Protein AF-A0A529MFX3-F1 (afdb_monomer_lite)

pLDDT: mean 96.88, std 1.94, range [87.88, 98.56]

Structure (mmCIF, N/CA/C/O backbone):
data_AF-A0A529MFX3-F1
#
_entry.id   AF-A0A529MFX3-F1
#
loop_
_atom_site.group_PDB
_atom_site.id
_atom_site.type_symbol
_atom_site.label_atom_id
_atom_site.label_alt_id
_atom_site.label_comp_id
_atom_site.label_asym_id
_atom_site.label_entity_id
_atom_site.label_seq_id
_atom_site.pdbx_PDB_ins_code
_atom_site.Cartn_x
_atom_site.Cartn_y
_atom_site.Cartn_z
_atom_site.occupancy
_atom_site.B_iso_or_equiv
_atom_site.auth_seq_id
_atom_site.auth_comp_id
_atom_site.auth_asym_id
_atom_site.auth_atom_id
_atom_site.pdbx_PDB_model_num
ATOM 1 N N . LEU A 1 1 ? 5.383 -3.576 16.391 1.00 92.94 1 LEU A N 1
ATOM 2 C CA . LEU A 1 1 ? 5.724 -2.163 16.703 1.00 92.94 1 LEU A CA 1
ATOM 3 C C . LEU A 1 1 ? 4.586 -1.406 17.387 1.00 92.94 1 LEU A C 1
ATOM 5 O O . LEU A 1 1 ? 4.846 -0.786 18.408 1.00 92.94 1 LEU A O 1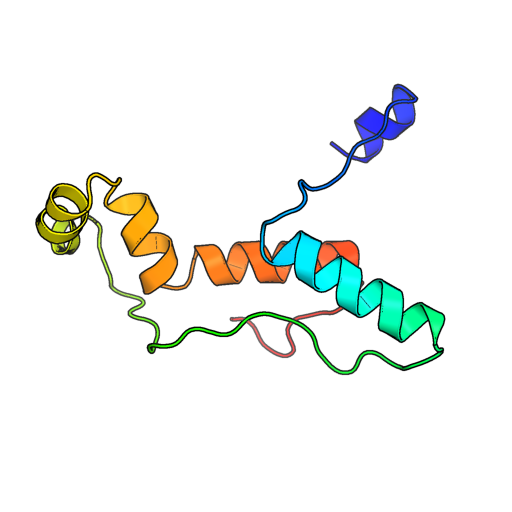
ATOM 9 N N . LYS A 1 2 ? 3.337 -1.465 16.891 1.00 94.94 2 LYS A N 1
ATOM 10 C CA . LYS A 1 2 ? 2.213 -0.732 17.506 1.00 94.94 2 LYS A CA 1
ATOM 11 C C . LYS A 1 2 ? 1.993 -1.046 18.995 1.00 94.94 2 LYS A C 1
ATOM 13 O O . LYS A 1 2 ? 1.787 -0.117 19.773 1.00 94.94 2 LYS A O 1
ATOM 18 N N . ASP A 1 3 ? 2.059 -2.315 19.393 1.00 97.31 3 ASP A N 1
ATOM 19 C CA . ASP A 1 3 ? 1.867 -2.695 20.800 1.00 97.31 3 ASP A CA 1
ATOM 20 C C . ASP A 1 3 ? 3.013 -2.226 21.701 1.00 97.31 3 ASP A C 1
ATOM 22 O O . ASP A 1 3 ? 2.762 -1.737 22.798 1.00 97.31 3 ASP A O 1
ATOM 26 N N . GLU A 1 4 ? 4.254 -2.279 21.216 1.00 98.25 4 GLU A N 1
ATOM 27 C CA . GLU A 1 4 ? 5.416 -1.751 21.943 1.00 98.25 4 GLU A CA 1
ATOM 28 C C . GLU A 1 4 ? 5.333 -0.230 22.114 1.00 98.25 4 GLU A C 1
ATOM 30 O O . GLU A 1 4 ? 5.543 0.281 23.211 1.00 98.25 4 GLU A O 1
ATOM 35 N N . ALA A 1 5 ? 4.916 0.498 21.073 1.00 98.12 5 ALA A N 1
ATOM 36 C CA . ALA A 1 5 ? 4.667 1.935 21.169 1.00 98.12 5 ALA A CA 1
ATOM 37 C C . ALA A 1 5 ? 3.587 2.260 22.218 1.00 98.12 5 ALA A C 1
ATOM 39 O O . ALA A 1 5 ? 3.750 3.185 23.011 1.00 98.12 5 ALA A O 1
ATOM 40 N N . ARG A 1 6 ? 2.516 1.451 22.285 1.00 97.56 6 ARG A N 1
ATOM 41 C CA . ARG A 1 6 ? 1.468 1.587 23.309 1.00 97.56 6 ARG A CA 1
ATOM 42 C C . ARG A 1 6 ? 2.024 1.363 24.720 1.00 97.56 6 ARG A C 1
ATOM 44 O O . ARG A 1 6 ? 1.727 2.165 25.598 1.00 97.56 6 ARG A O 1
ATOM 51 N N . LYS A 1 7 ? 2.834 0.318 24.935 1.00 98.44 7 LYS A N 1
ATOM 52 C CA . LYS A 1 7 ? 3.481 0.039 26.235 1.00 98.44 7 LYS A CA 1
ATOM 53 C C . LYS A 1 7 ? 4.398 1.180 26.679 1.00 98.44 7 LYS A C 1
ATOM 55 O O . LYS A 1 7 ? 4.448 1.492 27.862 1.00 98.44 7 LYS A O 1
ATOM 60 N N . ALA A 1 8 ? 5.092 1.807 25.733 1.00 98.31 8 ALA A N 1
ATOM 61 C CA . ALA A 1 8 ? 6.002 2.918 25.989 1.00 98.31 8 ALA A CA 1
ATOM 62 C C . ALA A 1 8 ? 5.311 4.297 26.074 1.00 98.31 8 ALA A C 1
ATOM 64 O O . ALA A 1 8 ? 5.988 5.291 26.315 1.00 98.31 8 ALA A O 1
ATOM 65 N N . GLY A 1 9 ? 3.990 4.388 25.866 1.00 98.25 9 GLY A N 1
ATOM 66 C CA . GLY A 1 9 ? 3.259 5.661 25.896 1.00 98.25 9 GLY A CA 1
ATOM 67 C C . GLY A 1 9 ? 3.581 6.603 24.728 1.00 98.25 9 GLY A C 1
ATOM 68 O O . GLY A 1 9 ? 3.367 7.808 24.840 1.00 98.25 9 GLY A O 1
ATOM 69 N N . VAL A 1 10 ? 4.090 6.073 23.610 1.00 98.38 10 VAL A N 1
ATOM 70 C CA . VAL A 1 10 ? 4.463 6.848 22.415 1.00 98.38 10 VAL A CA 1
ATOM 71 C C . VAL A 1 10 ? 3.541 6.553 21.230 1.00 98.38 10 VAL A C 1
ATOM 73 O O . VAL A 1 10 ? 2.871 5.518 21.153 1.00 98.38 10 VAL A O 1
ATOM 76 N N . VAL A 1 11 ? 3.503 7.476 20.269 1.00 96.81 11 VAL A N 1
ATOM 77 C CA . VAL A 1 11 ? 2.691 7.338 19.054 1.00 96.81 11 VAL A CA 1
ATOM 78 C C . VAL A 1 11 ? 3.470 6.580 17.979 1.00 96.81 11 VAL A C 1
ATOM 80 O O . VAL A 1 11 ? 4.614 6.900 17.678 1.00 96.81 11 VAL A O 1
ATOM 83 N N . TYR A 1 12 ? 2.813 5.594 17.369 1.00 96.31 12 TYR A N 1
ATOM 84 C CA . TYR A 1 12 ? 3.255 4.938 16.139 1.00 96.31 12 TYR A CA 1
ATOM 85 C C . TYR A 1 12 ? 2.198 5.167 15.065 1.00 96.31 12 TYR A C 1
ATOM 87 O O . TYR A 1 12 ? 1.016 4.903 15.308 1.00 96.31 12 TYR A O 1
ATOM 95 N N . THR A 1 13 ? 2.634 5.647 13.906 1.00 93.56 13 THR A N 1
ATOM 96 C CA . THR A 1 13 ? 1.787 5.977 12.759 1.00 93.56 13 THR A CA 1
ATOM 97 C C . THR A 1 13 ? 2.515 5.647 11.459 1.00 93.56 13 THR A C 1
ATOM 99 O O . THR A 1 13 ? 3.746 5.645 11.424 1.00 93.56 13 THR A O 1
ATOM 102 N N . GLY A 1 14 ? 1.753 5.384 10.395 1.00 87.88 14 GLY A N 1
ATOM 103 C CA . GLY A 1 14 ? 2.284 5.434 9.034 1.00 87.88 14 GLY A CA 1
ATOM 104 C C . GLY A 1 14 ? 2.697 6.862 8.662 1.00 87.88 14 GLY A C 1
ATOM 105 O O . GLY A 1 14 ? 2.243 7.825 9.288 1.00 87.88 14 GLY A O 1
ATOM 106 N N . ALA A 1 15 ? 3.568 6.989 7.663 1.00 90.25 15 ALA A N 1
ATOM 107 C CA . ALA A 1 15 ? 3.996 8.280 7.136 1.00 90.25 15 ALA A CA 1
ATOM 108 C C . ALA A 1 15 ? 3.001 8.785 6.082 1.00 90.25 15 ALA A C 1
ATOM 110 O O . ALA A 1 15 ? 2.591 8.025 5.206 1.00 90.25 15 ALA A O 1
ATOM 111 N N . ALA A 1 16 ? 2.627 10.062 6.165 1.00 92.50 16 ALA A N 1
ATOM 112 C CA . ALA A 1 16 ? 1.819 10.711 5.138 1.00 92.50 16 ALA A CA 1
ATOM 113 C C . ALA A 1 16 ? 2.584 10.803 3.805 1.00 92.50 16 ALA A C 1
ATOM 115 O O . ALA A 1 16 ? 3.810 10.925 3.801 1.00 92.50 16 ALA A O 1
ATOM 116 N N . GLY A 1 17 ? 1.850 10.780 2.690 1.00 90.50 17 GLY A N 1
ATOM 117 C CA . GLY A 1 17 ? 2.386 10.958 1.336 1.00 90.50 17 GLY A CA 1
ATOM 118 C C . GLY A 1 17 ? 2.491 9.682 0.493 1.00 90.50 17 GLY A C 1
ATOM 119 O O . GLY A 1 17 ? 2.491 9.791 -0.729 1.00 90.50 17 GLY A O 1
ATOM 120 N N . ASP A 1 18 ? 2.521 8.498 1.111 1.00 95.00 18 ASP A N 1
ATOM 121 C CA . ASP A 1 18 ? 2.450 7.203 0.407 1.00 95.00 18 ASP A CA 1
ATOM 122 C C . ASP A 1 18 ? 0.983 6.767 0.236 1.00 95.00 18 ASP A C 1
ATOM 124 O O . ASP A 1 18 ? 0.105 7.159 1.018 1.00 95.00 18 ASP A O 1
ATOM 128 N N . GLU A 1 19 ? 0.704 5.925 -0.758 1.00 96.56 19 GLU A N 1
ATOM 129 C CA . GLU A 1 19 ? -0.654 5.510 -1.124 1.00 96.56 19 GLU A CA 1
ATOM 130 C C . GLU A 1 19 ? -1.492 4.979 0.053 1.00 96.56 19 GLU A C 1
ATOM 132 O O . GLU A 1 19 ? -2.669 5.352 0.136 1.00 96.56 19 GLU A O 1
ATOM 137 N N . PRO A 1 20 ? -0.958 4.179 1.002 1.00 97.12 20 PRO A N 1
ATOM 138 C CA . PRO A 1 20 ? -1.739 3.718 2.144 1.00 97.12 20 PRO A CA 1
ATOM 139 C C . PRO A 1 20 ? -2.241 4.860 3.029 1.00 97.12 20 PRO A C 1
ATOM 141 O O . PRO A 1 20 ? -3.413 4.874 3.400 1.00 97.12 20 PRO A O 1
ATOM 144 N N . ALA A 1 21 ? -1.387 5.836 3.349 1.00 96.56 21 ALA A N 1
ATOM 145 C CA . ALA A 1 21 ? -1.761 6.950 4.216 1.00 96.56 21 ALA A CA 1
ATOM 146 C C . ALA A 1 21 ? -2.766 7.882 3.526 1.00 96.56 21 ALA A C 1
ATOM 148 O O . ALA A 1 21 ? -3.794 8.208 4.116 1.00 96.56 21 ALA A O 1
ATOM 149 N N . CYS A 1 22 ? -2.534 8.213 2.253 1.00 97.25 22 CYS A N 1
ATOM 150 C CA . CYS A 1 22 ? -3.467 9.013 1.455 1.00 97.25 22 CYS A CA 1
ATOM 151 C C . CYS A 1 22 ? -4.834 8.319 1.315 1.00 97.25 22 CYS A C 1
ATOM 153 O O . CYS A 1 22 ? -5.883 8.954 1.416 1.00 97.25 22 CYS A O 1
ATOM 155 N N . THR A 1 23 ? -4.850 6.993 1.146 1.00 97.75 23 THR A N 1
ATOM 156 C CA . THR A 1 23 ? -6.106 6.229 1.086 1.00 97.75 23 THR A CA 1
ATOM 157 C C . THR A 1 23 ? -6.843 6.251 2.429 1.00 97.75 23 THR A C 1
ATOM 159 O O . THR A 1 23 ? -8.071 6.361 2.455 1.00 97.75 23 THR A O 1
ATOM 162 N N . LEU A 1 24 ? -6.122 6.195 3.555 1.00 97.50 24 LEU A N 1
ATOM 163 C CA . LEU A 1 24 ? -6.717 6.294 4.892 1.00 97.50 24 LEU A CA 1
ATOM 164 C C . LEU A 1 24 ? -7.379 7.650 5.153 1.00 97.50 24 LEU A C 1
ATOM 166 O O . LEU A 1 24 ? -8.406 7.684 5.829 1.00 97.50 24 LEU A O 1
ATOM 170 N N . GLU A 1 25 ? -6.852 8.743 4.600 1.00 97.31 25 GLU A N 1
ATOM 171 C CA . GLU A 1 25 ? -7.495 10.061 4.681 1.00 97.31 25 GLU A CA 1
ATOM 172 C C . GLU A 1 25 ? -8.868 10.053 3.992 1.00 97.31 25 GLU A C 1
ATOM 174 O O . GLU A 1 25 ? -9.868 10.469 4.584 1.00 97.31 25 GLU A O 1
ATOM 179 N N . ILE A 1 26 ? -8.947 9.489 2.781 1.00 97.94 26 ILE A N 1
ATOM 180 C CA . ILE A 1 26 ? -10.201 9.371 2.018 1.00 97.94 26 ILE A CA 1
ATOM 181 C C . ILE A 1 26 ? -11.199 8.460 2.747 1.00 97.94 26 ILE A C 1
ATOM 183 O O . ILE A 1 26 ? -12.375 8.805 2.889 1.00 97.94 26 ILE A O 1
ATOM 187 N N . ILE A 1 27 ? -10.738 7.314 3.260 1.00 98.12 27 ILE A N 1
ATOM 188 C CA . ILE A 1 27 ? -11.564 6.401 4.063 1.00 98.12 27 ILE A CA 1
ATOM 189 C C . ILE A 1 27 ? -12.082 7.101 5.323 1.00 98.12 27 ILE A C 1
ATOM 191 O O . ILE A 1 27 ? -13.256 6.954 5.667 1.00 98.12 27 ILE A O 1
ATOM 195 N N . GLY A 1 28 ? -11.225 7.856 6.014 1.00 97.81 28 GLY A N 1
ATOM 196 C CA . GLY A 1 28 ? -11.588 8.613 7.208 1.00 97.81 28 GLY A CA 1
ATOM 197 C C . GLY A 1 28 ? -12.671 9.650 6.918 1.00 97.81 28 GLY A C 1
ATOM 198 O O . GLY A 1 28 ? -13.648 9.743 7.664 1.00 97.81 28 GLY A O 1
ATOM 199 N N . PHE A 1 29 ? -12.550 10.367 5.799 1.00 98.50 29 PHE A N 1
ATOM 200 C CA . PHE A 1 29 ? -13.556 11.325 5.345 1.00 98.50 29 PHE A CA 1
ATOM 201 C C . PHE A 1 29 ? -14.903 10.649 5.062 1.00 98.50 29 PHE A C 1
ATOM 203 O O . PHE A 1 29 ? -15.920 11.033 5.638 1.00 98.50 29 PHE A O 1
ATOM 210 N N . ALA A 1 30 ? -14.914 9.588 4.251 1.00 98.44 30 ALA A N 1
ATOM 211 C CA . ALA A 1 30 ? -16.139 8.868 3.909 1.00 98.44 30 ALA A CA 1
ATOM 212 C C . ALA A 1 30 ? -16.829 8.253 5.144 1.00 98.44 30 ALA A C 1
ATOM 214 O O . ALA A 1 30 ? -18.047 8.371 5.292 1.00 98.44 30 ALA A O 1
ATOM 215 N N . LYS A 1 31 ? -16.061 7.671 6.078 1.00 97.94 31 LYS A N 1
ATOM 216 C CA . LYS A 1 31 ? -16.596 7.164 7.354 1.00 97.94 31 LYS A CA 1
ATOM 217 C C . LYS A 1 31 ? -17.194 8.278 8.215 1.00 97.94 31 LYS A C 1
ATOM 219 O O . LYS A 1 31 ? -18.233 8.066 8.832 1.00 97.94 31 LYS A O 1
ATOM 224 N N . SER A 1 32 ? -16.578 9.460 8.230 1.00 98.44 32 SER A N 1
ATOM 225 C CA . SER A 1 32 ? -17.084 10.620 8.982 1.00 98.44 32 SER A CA 1
ATOM 226 C C . SER A 1 32 ? -18.418 11.143 8.437 1.00 98.44 32 SER A C 1
ATOM 228 O O . SER A 1 32 ? -19.202 11.711 9.190 1.00 98.44 32 SER A O 1
ATOM 230 N N . LEU A 1 33 ? -18.705 10.909 7.152 1.00 98.56 33 LEU A N 1
ATOM 231 C CA . LEU A 1 33 ? -20.001 11.192 6.522 1.00 98.56 33 LEU A CA 1
ATOM 232 C C . LEU A 1 33 ? -21.041 10.072 6.713 1.00 98.56 33 LEU A C 1
ATOM 234 O O . LEU A 1 33 ? -22.174 10.207 6.257 1.00 98.56 33 LEU A O 1
ATOM 238 N N . GLY A 1 34 ? -20.677 8.966 7.369 1.00 98.31 34 GLY A N 1
ATOM 239 C CA . GLY A 1 34 ? -21.559 7.815 7.576 1.00 98.31 34 GLY A CA 1
ATOM 240 C C . GLY A 1 34 ? -21.667 6.873 6.374 1.00 98.31 34 GLY A C 1
ATOM 241 O O . GLY A 1 34 ? -22.565 6.033 6.344 1.00 98.31 34 GLY A O 1
ATOM 242 N N . PHE A 1 35 ? -20.777 6.981 5.382 1.00 98.50 35 PHE A N 1
ATOM 243 C CA . PHE A 1 35 ? -20.782 6.077 4.234 1.00 98.50 35 PHE A CA 1
ATOM 244 C C . PHE A 1 35 ? -20.158 4.718 4.554 1.00 98.50 35 PHE A C 1
ATOM 246 O O . PHE A 1 35 ? -19.190 4.597 5.309 1.00 98.50 35 PHE A O 1
ATOM 253 N N . THR A 1 36 ? -20.689 3.681 3.907 1.00 97.94 36 THR A N 1
ATOM 254 C CA . THR A 1 36 ? -20.085 2.348 3.884 1.00 97.94 36 THR A CA 1
ATOM 255 C C . THR A 1 36 ? -18.965 2.304 2.849 1.00 97.94 36 THR A C 1
ATOM 257 O O . THR A 1 36 ? -19.168 2.654 1.687 1.00 97.94 36 THR A O 1
ATOM 260 N N . ILE A 1 37 ? -17.783 1.844 3.258 1.00 98.38 37 ILE A N 1
ATOM 261 C CA . ILE A 1 37 ? -16.647 1.659 2.350 1.00 98.38 37 ILE A CA 1
ATOM 262 C C . ILE A 1 37 ? -16.795 0.307 1.654 1.00 98.38 37 ILE A C 1
ATOM 264 O O . ILE A 1 37 ? -16.671 -0.726 2.305 1.00 98.38 37 ILE A O 1
ATOM 268 N N . VAL A 1 38 ? -17.070 0.323 0.349 1.00 98.25 38 VAL A N 1
ATOM 269 C CA . VAL A 1 38 ? -17.222 -0.903 -0.458 1.00 98.25 38 VAL A CA 1
ATOM 270 C C . VAL A 1 38 ? -15.860 -1.464 -0.878 1.00 98.25 38 VAL A C 1
ATOM 272 O O . VAL A 1 38 ? -15.636 -2.664 -0.783 1.00 98.25 38 VAL A O 1
ATOM 275 N N . ALA A 1 39 ? -14.943 -0.598 -1.314 1.00 98.12 39 ALA A N 1
ATOM 276 C CA . ALA A 1 39 ? -13.574 -0.947 -1.691 1.00 98.12 39 ALA A CA 1
ATOM 277 C C . ALA A 1 39 ? -12.660 0.284 -1.582 1.00 98.12 39 ALA A C 1
ATOM 279 O O . ALA A 1 39 ? -13.137 1.421 -1.618 1.00 98.12 39 ALA A O 1
ATOM 280 N N . ALA A 1 40 ? -11.350 0.061 -1.461 1.00 98.25 40 ALA A N 1
ATOM 281 C CA . ALA A 1 40 ? -10.331 1.109 -1.462 1.00 98.25 40 ALA A CA 1
ATOM 282 C C . ALA A 1 40 ? -8.986 0.552 -1.952 1.00 98.25 40 ALA A C 1
ATOM 284 O O . ALA A 1 40 ? -8.693 -0.622 -1.735 1.00 98.25 40 ALA A O 1
ATOM 285 N N . GLY A 1 41 ? -8.165 1.388 -2.592 1.00 97.25 41 GLY A N 1
ATOM 286 C CA . GLY A 1 41 ? -6.856 0.982 -3.099 1.00 97.25 41 GLY A CA 1
ATOM 287 C C . GLY A 1 41 ? -6.238 2.014 -4.038 1.00 97.25 41 GLY A C 1
ATOM 288 O O . GLY A 1 41 ? -6.612 3.185 -4.014 1.00 97.25 41 GLY A O 1
ATOM 289 N N . LYS A 1 42 ? -5.310 1.562 -4.886 1.00 96.81 42 LYS A N 1
ATOM 290 C CA . LYS A 1 42 ? -4.633 2.379 -5.905 1.00 96.81 42 LYS A CA 1
ATOM 291 C C . LYS A 1 42 ? -4.779 1.782 -7.303 1.00 96.81 42 LYS A C 1
ATOM 293 O O . LYS A 1 42 ? -5.082 0.602 -7.457 1.00 96.81 42 LYS A O 1
ATOM 298 N N . GLY A 1 43 ? -4.497 2.597 -8.315 1.00 95.81 43 GLY A N 1
ATOM 299 C CA . GLY A 1 43 ? -4.382 2.157 -9.703 1.00 95.81 43 GLY A CA 1
ATOM 300 C C . GLY A 1 43 ? -2.932 2.103 -10.185 1.00 95.81 43 GLY A C 1
ATOM 301 O O . GLY A 1 43 ? -2.040 2.735 -9.617 1.00 95.81 43 GLY A O 1
ATOM 302 N N . LYS A 1 44 ? -2.717 1.383 -11.286 1.00 94.56 44 LYS A N 1
ATOM 303 C CA . LYS A 1 44 ? -1.512 1.471 -12.116 1.00 94.56 44 LYS A CA 1
ATOM 304 C C . LYS A 1 44 ? -1.911 1.764 -13.556 1.00 94.56 44 LYS A C 1
ATOM 306 O O . LYS A 1 44 ? -2.909 1.246 -14.042 1.00 94.56 44 LYS A O 1
ATOM 311 N N . ASN A 1 45 ? -1.087 2.550 -14.245 1.00 95.75 45 ASN A N 1
ATOM 312 C CA . ASN A 1 45 ? -1.323 2.922 -15.644 1.00 95.75 45 ASN A CA 1
ATOM 313 C C . ASN A 1 45 ? -1.046 1.779 -16.631 1.00 95.75 45 ASN A C 1
ATOM 315 O O . ASN A 1 45 ? -1.547 1.794 -17.751 1.00 95.75 45 ASN A O 1
ATOM 319 N N . ASN A 1 46 ? -0.227 0.803 -16.234 1.00 94.81 46 ASN A N 1
ATOM 320 C CA . ASN A 1 46 ? 0.222 -0.292 -17.086 1.00 94.81 46 ASN A CA 1
ATOM 321 C C . ASN A 1 46 ? -0.014 -1.637 -16.385 1.00 94.81 46 ASN A C 1
ATOM 323 O O . ASN A 1 46 ? 0.066 -1.681 -15.149 1.00 94.81 46 ASN A O 1
ATOM 327 N N . PRO A 1 47 ? -0.257 -2.721 -17.148 1.00 96.81 47 PRO A N 1
ATOM 328 C CA . PRO A 1 47 ? -0.343 -4.072 -16.603 1.00 96.81 47 PRO A CA 1
ATOM 329 C C . PRO A 1 47 ? 0.914 -4.475 -15.826 1.00 96.81 47 PRO A C 1
ATOM 331 O O . PRO A 1 47 ? 2.007 -3.968 -16.089 1.00 96.81 47 PRO A O 1
ATOM 334 N N . LEU A 1 48 ? 0.752 -5.409 -14.887 1.00 96.81 48 LEU A N 1
ATOM 335 C CA . LEU A 1 48 ? 1.877 -6.013 -14.179 1.00 96.81 48 LEU A CA 1
ATOM 336 C C . LEU A 1 48 ? 2.696 -6.900 -15.119 1.00 96.81 48 LEU A C 1
ATOM 338 O O . LEU A 1 48 ? 2.143 -7.576 -15.989 1.00 96.81 48 LEU A O 1
ATOM 342 N N . LYS A 1 49 ? 4.007 -6.939 -14.887 1.00 97.44 49 LYS A N 1
ATOM 343 C CA . LYS A 1 49 ? 4.912 -7.920 -15.485 1.00 97.44 49 LYS A CA 1
ATOM 344 C C . LYS A 1 49 ? 5.551 -8.730 -14.357 1.00 97.44 49 LYS A C 1
ATOM 346 O O . LYS A 1 49 ? 6.583 -8.349 -13.820 1.00 97.44 49 LYS A O 1
ATOM 351 N N . ILE A 1 50 ? 4.881 -9.817 -13.977 1.00 96.50 50 ILE A N 1
ATOM 352 C CA . ILE A 1 50 ? 5.181 -10.616 -12.771 1.00 96.50 50 ILE A CA 1
ATOM 353 C C . ILE A 1 50 ? 6.559 -11.295 -12.852 1.00 96.50 50 ILE A C 1
ATOM 355 O O . ILE A 1 50 ? 7.187 -11.553 -11.833 1.00 96.50 50 ILE A O 1
ATOM 359 N N . ASP A 1 51 ? 7.049 -11.565 -14.061 1.00 97.19 51 ASP A N 1
ATOM 360 C CA . ASP A 1 51 ? 8.363 -12.160 -14.318 1.00 97.19 51 ASP A CA 1
ATOM 361 C C . ASP A 1 51 ? 9.490 -11.119 -14.467 1.00 97.19 51 ASP A C 1
ATOM 363 O O . ASP A 1 51 ? 10.595 -11.465 -14.885 1.00 97.19 51 ASP A O 1
ATOM 367 N N . ALA A 1 52 ? 9.236 -9.842 -14.155 1.00 97.38 52 ALA A N 1
ATOM 368 C CA . ALA A 1 52 ? 10.242 -8.791 -14.239 1.00 97.38 52 ALA A CA 1
ATOM 369 C C . ALA A 1 52 ? 11.398 -9.034 -13.257 1.00 97.38 52 ALA A C 1
ATOM 371 O O . ALA A 1 52 ? 11.195 -9.188 -12.055 1.00 97.38 52 ALA A O 1
ATOM 372 N N . MET A 1 53 ? 12.631 -8.995 -13.766 1.00 97.06 53 MET A N 1
ATOM 373 C CA . MET A 1 53 ? 13.844 -9.167 -12.968 1.00 97.06 53 MET A CA 1
ATOM 374 C C . MET A 1 53 ? 14.702 -7.898 -13.002 1.00 97.06 53 MET A C 1
ATOM 376 O O . MET A 1 53 ? 14.831 -7.296 -14.066 1.00 97.06 53 MET A O 1
ATOM 380 N N . PRO A 1 54 ? 15.361 -7.489 -11.894 1.00 97.12 54 PRO A N 1
ATOM 381 C CA . PRO A 1 54 ? 16.185 -6.272 -11.867 1.00 97.12 54 PRO A CA 1
ATOM 382 C C . PRO A 1 54 ? 17.228 -6.195 -12.987 1.00 97.12 54 PRO A C 1
ATOM 384 O O . PRO A 1 54 ? 17.431 -5.123 -13.549 1.00 97.12 54 PRO A O 1
ATOM 387 N N . ALA A 1 55 ? 17.803 -7.341 -13.370 1.00 97.38 55 ALA A N 1
ATOM 388 C CA . ALA A 1 55 ? 18.772 -7.451 -14.458 1.00 97.38 55 ALA A CA 1
ATOM 389 C C . ALA A 1 55 ? 18.252 -6.911 -15.806 1.00 97.38 55 ALA A C 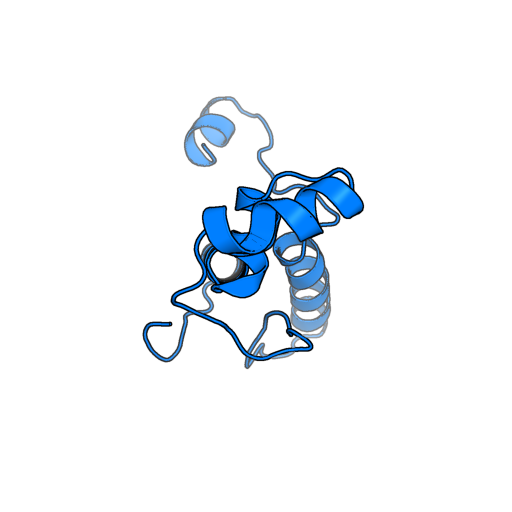1
ATOM 391 O O . ALA A 1 55 ? 19.032 -6.357 -16.577 1.00 97.38 55 ALA A O 1
ATOM 392 N N . ASP A 1 56 ? 16.945 -7.013 -16.069 1.00 97.06 56 ASP A N 1
ATOM 393 C CA . ASP A 1 56 ? 16.325 -6.534 -17.312 1.00 97.06 56 ASP A CA 1
ATOM 394 C C . ASP A 1 56 ? 16.088 -5.013 -17.310 1.00 97.06 56 ASP A C 1
ATOM 396 O O . ASP A 1 56 ? 15.835 -4.419 -18.358 1.00 97.06 56 ASP A O 1
ATOM 400 N N . TYR A 1 57 ? 16.167 -4.375 -16.138 1.00 97.31 57 TYR A N 1
ATOM 401 C CA . TYR A 1 57 ? 15.796 -2.975 -15.913 1.00 97.31 57 TYR A CA 1
ATOM 402 C C . TYR A 1 57 ? 16.972 -2.086 -15.478 1.00 97.31 57 TYR A C 1
ATOM 404 O O . TYR A 1 57 ? 16.780 -0.889 -15.275 1.00 97.31 57 TYR A O 1
ATOM 412 N N . GLU A 1 58 ? 18.196 -2.620 -15.381 1.00 98.06 58 GLU A N 1
ATOM 413 C CA . GLU A 1 58 ? 19.396 -1.865 -14.969 1.00 98.06 58 GLU A CA 1
ATOM 414 C C . GLU A 1 58 ? 19.641 -0.620 -15.832 1.00 98.06 58 GLU A C 1
ATOM 416 O O . GLU A 1 58 ? 19.956 0.454 -15.317 1.00 98.06 58 GLU A O 1
ATOM 421 N N . LYS A 1 59 ? 19.452 -0.736 -17.153 1.00 97.94 59 LYS A N 1
ATOM 422 C CA . LYS A 1 59 ? 19.640 0.390 -18.075 1.00 97.94 59 LYS A CA 1
ATOM 423 C C . LYS A 1 59 ? 18.640 1.515 -17.801 1.00 97.94 59 LYS A C 1
ATOM 425 O O . LYS A 1 59 ? 19.054 2.656 -17.625 1.00 97.94 59 LYS A O 1
ATOM 430 N N . GLU A 1 60 ? 17.347 1.195 -17.735 1.00 97.50 60 GLU A N 1
ATOM 431 C CA . GLU A 1 60 ? 16.299 2.188 -17.458 1.00 97.50 60 GLU A CA 1
ATOM 432 C C . GLU A 1 60 ? 16.499 2.818 -16.072 1.00 97.50 60 GLU A C 1
ATOM 434 O O . GLU A 1 60 ? 16.397 4.033 -15.906 1.00 97.50 60 GLU A O 1
ATOM 439 N N . ALA A 1 61 ? 16.833 1.999 -15.074 1.00 97.50 61 ALA A N 1
ATOM 440 C CA . ALA A 1 61 ? 17.091 2.461 -13.721 1.00 97.50 61 ALA A CA 1
ATOM 441 C C . ALA A 1 61 ? 18.284 3.430 -13.671 1.00 97.50 61 ALA A C 1
ATOM 443 O O . ALA A 1 61 ? 18.188 4.486 -13.044 1.00 97.50 61 ALA A O 1
ATOM 444 N N . SER A 1 62 ? 19.372 3.127 -14.389 1.00 97.50 62 SER A N 1
ATOM 445 C CA . SER A 1 62 ? 20.543 4.002 -14.502 1.00 97.50 62 SER A CA 1
ATOM 446 C C . SER A 1 62 ? 20.220 5.321 -15.209 1.00 97.50 62 SER A C 1
ATOM 448 O O . SER A 1 62 ? 20.579 6.379 -14.695 1.00 97.50 62 SER A O 1
ATOM 450 N N . GLU A 1 63 ? 19.486 5.284 -16.326 1.00 98.19 63 GLU A N 1
ATOM 451 C CA . GLU A 1 63 ? 19.039 6.484 -17.053 1.00 98.19 63 GLU A CA 1
ATOM 452 C C . GLU A 1 63 ? 18.161 7.394 -16.179 1.00 98.19 63 GLU A C 1
ATOM 454 O O . GLU A 1 63 ? 18.186 8.618 -16.314 1.00 98.19 63 GLU A O 1
ATOM 459 N N . ARG A 1 64 ? 17.415 6.800 -15.242 1.00 96.50 64 ARG A N 1
ATOM 460 C CA . ARG A 1 64 ? 16.544 7.496 -14.286 1.00 96.50 64 ARG A CA 1
ATOM 461 C C . ARG A 1 64 ? 17.210 7.792 -12.939 1.00 96.50 64 ARG A C 1
ATOM 463 O O . ARG A 1 64 ? 16.541 8.314 -12.049 1.00 96.50 64 ARG A O 1
ATOM 470 N N . ASN A 1 65 ? 18.497 7.475 -12.782 1.00 97.31 65 ASN A N 1
ATOM 471 C CA . ASN A 1 65 ? 19.251 7.608 -11.534 1.00 97.31 65 ASN A CA 1
ATOM 472 C C . ASN A 1 65 ? 18.532 6.977 -10.319 1.00 97.31 65 ASN A C 1
ATOM 474 O O . ASN A 1 65 ? 18.400 7.591 -9.259 1.00 97.31 65 ASN A O 1
ATOM 478 N N . MET A 1 66 ? 18.023 5.755 -10.488 1.00 96.31 66 MET A N 1
ATOM 479 C CA . MET A 1 66 ? 17.294 5.012 -9.460 1.00 96.31 66 MET A CA 1
ATOM 480 C C . MET A 1 66 ? 17.771 3.560 -9.347 1.00 96.31 66 MET A C 1
ATOM 482 O O . MET A 1 66 ? 18.500 3.051 -10.192 1.00 96.31 66 MET A O 1
ATOM 486 N N . ASN A 1 67 ? 17.349 2.875 -8.285 1.00 97.50 67 ASN A N 1
ATOM 487 C CA . ASN A 1 67 ? 17.670 1.467 -8.067 1.00 97.50 67 ASN A CA 1
ATOM 488 C C . ASN A 1 67 ? 16.767 0.554 -8.922 1.00 97.50 67 ASN A C 1
ATOM 490 O O . ASN A 1 67 ? 15.543 0.683 -8.872 1.00 97.50 67 ASN A O 1
ATOM 494 N N . ALA A 1 68 ? 17.346 -0.411 -9.645 1.00 97.44 68 ALA A N 1
ATOM 495 C CA . ALA A 1 68 ? 16.589 -1.354 -10.472 1.00 97.44 68 ALA A CA 1
ATOM 496 C C . ALA A 1 68 ? 15.592 -2.209 -9.669 1.00 97.44 68 ALA A C 1
ATOM 498 O O . ALA A 1 68 ? 14.507 -2.506 -10.159 1.00 97.44 68 ALA A O 1
ATOM 499 N N . ARG A 1 69 ? 15.893 -2.548 -8.406 1.00 97.31 69 ARG A N 1
ATOM 500 C CA . ARG A 1 69 ? 14.960 -3.278 -7.526 1.00 97.31 69 ARG A CA 1
ATOM 501 C C . ARG A 1 69 ? 13.731 -2.444 -7.189 1.00 97.31 69 ARG A C 1
ATOM 503 O O . ARG A 1 69 ? 12.632 -2.979 -7.213 1.00 97.31 69 ARG A O 1
ATOM 510 N N . MET A 1 70 ? 13.924 -1.147 -6.929 1.00 96.38 70 MET A N 1
ATOM 511 C CA . MET A 1 70 ? 12.804 -0.224 -6.731 1.00 96.38 70 MET A CA 1
ATOM 512 C C . MET A 1 70 ? 11.951 -0.135 -7.991 1.00 96.38 70 MET A C 1
ATOM 514 O O . MET A 1 70 ? 10.736 -0.144 -7.907 1.00 96.38 70 MET A O 1
ATOM 518 N N . LEU A 1 71 ? 12.564 -0.054 -9.172 1.00 96.75 71 LEU A N 1
ATOM 519 C CA . LEU A 1 71 ? 11.801 -0.019 -10.417 1.00 96.75 71 LEU A CA 1
ATOM 520 C C . LEU A 1 71 ? 10.978 -1.303 -10.606 1.00 96.75 71 LEU A C 1
ATOM 522 O O . LEU A 1 71 ? 9.783 -1.231 -10.891 1.00 96.75 71 LEU A O 1
ATOM 526 N N . VAL A 1 72 ? 11.598 -2.464 -10.394 1.00 97.69 72 VAL A N 1
ATOM 527 C CA . VAL A 1 72 ? 10.952 -3.764 -10.590 1.00 97.69 72 VAL A CA 1
ATOM 528 C C . VAL A 1 72 ? 9.809 -4.013 -9.612 1.00 97.69 72 VAL A C 1
ATOM 530 O O . VAL A 1 72 ? 8.773 -4.477 -10.071 1.00 97.69 72 VAL A O 1
ATOM 533 N N . GLU A 1 73 ? 9.906 -3.628 -8.333 1.00 97.38 73 GLU A N 1
ATOM 534 C CA . GLU A 1 73 ? 8.792 -3.833 -7.381 1.00 97.38 73 GLU A CA 1
ATOM 535 C C . GLU A 1 73 ? 7.511 -3.062 -7.759 1.00 97.38 73 GLU A C 1
ATOM 537 O O . GLU A 1 73 ? 6.402 -3.426 -7.355 1.00 97.38 73 GLU A O 1
ATOM 542 N N . PHE A 1 74 ? 7.633 -1.980 -8.539 1.00 96.31 74 PHE A N 1
ATOM 543 C CA . PHE A 1 74 ? 6.468 -1.304 -9.110 1.00 96.31 74 PHE A CA 1
ATOM 544 C C . PHE A 1 74 ? 5.924 -2.039 -10.331 1.00 96.31 74 PHE A C 1
ATOM 546 O O . PHE A 1 74 ? 4.734 -1.914 -10.622 1.00 96.31 74 PHE A O 1
ATOM 553 N N . VAL A 1 75 ? 6.777 -2.723 -11.088 1.00 96.88 75 VAL A N 1
ATOM 554 C CA . VAL A 1 75 ? 6.433 -3.381 -12.352 1.00 96.88 75 VAL A CA 1
ATOM 555 C C . VAL A 1 75 ? 5.817 -4.759 -12.112 1.00 96.88 75 VAL A C 1
ATOM 557 O O . VAL A 1 75 ? 4.802 -5.075 -12.734 1.00 96.88 75 VAL A O 1
ATOM 560 N N . ASP A 1 76 ? 6.388 -5.548 -11.206 1.00 97.56 76 ASP A N 1
ATOM 561 C CA . ASP A 1 76 ? 5.926 -6.901 -10.876 1.00 97.56 76 ASP A CA 1
ATOM 562 C C . ASP A 1 76 ? 4.662 -6.906 -9.998 1.00 97.56 76 ASP A C 1
ATOM 564 O O . ASP A 1 76 ? 3.897 -7.866 -10.021 1.00 97.56 76 ASP A O 1
ATOM 568 N N . GLY A 1 77 ? 4.400 -5.802 -9.289 1.00 97.19 77 GLY A N 1
ATOM 569 C CA . GLY A 1 77 ? 3.254 -5.624 -8.400 1.00 97.19 77 GLY A CA 1
ATOM 570 C C . GLY A 1 77 ? 3.573 -5.766 -6.911 1.00 97.19 77 GLY A C 1
ATOM 571 O O . GLY A 1 77 ? 2.704 -5.466 -6.091 1.00 97.19 77 GLY A O 1
ATOM 572 N N . SER A 1 78 ? 4.801 -6.121 -6.536 1.00 97.88 78 SER A N 1
ATOM 573 C CA . SER A 1 78 ? 5.236 -6.326 -5.150 1.00 97.88 78 SER A CA 1
ATOM 574 C C . SER A 1 78 ? 4.955 -5.109 -4.259 1.00 97.88 78 SER A C 1
ATOM 576 O O . SER A 1 78 ? 4.381 -5.246 -3.175 1.00 97.88 78 SER A O 1
ATOM 578 N N . LYS A 1 79 ? 5.261 -3.891 -4.728 1.00 97.38 79 LYS A N 1
ATOM 579 C CA . LYS A 1 79 ? 4.971 -2.650 -3.984 1.00 97.38 79 LYS A CA 1
ATOM 580 C C . LYS A 1 79 ? 3.468 -2.408 -3.834 1.00 97.38 79 LYS A C 1
ATOM 582 O O . LYS A 1 79 ? 3.015 -2.035 -2.754 1.00 97.38 79 LYS A O 1
ATOM 587 N N . THR A 1 80 ? 2.682 -2.704 -4.875 1.00 97.31 80 THR A N 1
ATOM 588 C CA . THR A 1 80 ? 1.211 -2.603 -4.810 1.00 97.31 80 THR A CA 1
ATOM 589 C C . THR A 1 80 ? 0.649 -3.571 -3.770 1.00 97.31 80 THR A C 1
ATOM 591 O O . THR A 1 80 ? -0.168 -3.167 -2.948 1.00 97.31 80 THR A O 1
ATOM 594 N N . ALA A 1 81 ? 1.121 -4.820 -3.743 1.00 97.44 81 ALA A N 1
ATOM 595 C CA . ALA A 1 81 ? 0.676 -5.812 -2.768 1.00 97.44 81 ALA A CA 1
ATOM 596 C C . ALA A 1 81 ? 0.958 -5.367 -1.320 1.00 97.44 81 ALA A C 1
ATOM 598 O O . ALA A 1 81 ? 0.062 -5.411 -0.475 1.00 97.44 81 ALA A O 1
ATOM 599 N N . ILE A 1 82 ? 2.168 -4.867 -1.039 1.00 97.44 82 ILE A N 1
ATOM 600 C CA . ILE A 1 82 ? 2.553 -4.375 0.296 1.00 97.44 82 ILE A CA 1
ATOM 601 C C . ILE A 1 82 ? 1.660 -3.208 0.741 1.00 97.44 82 ILE A C 1
ATOM 603 O O . ILE A 1 82 ? 1.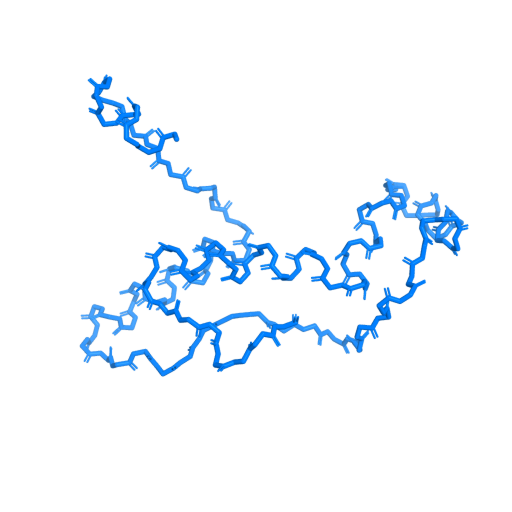194 -3.176 1.882 1.00 97.44 82 ILE A O 1
ATOM 607 N N . GLU A 1 83 ? 1.391 -2.260 -0.152 1.00 97.75 83 GLU A N 1
ATOM 608 C CA . GLU A 1 83 ? 0.544 -1.103 0.143 1.00 97.75 83 GLU A CA 1
ATOM 609 C C . GLU A 1 83 ? -0.913 -1.498 0.400 1.00 97.75 83 GLU A C 1
ATOM 611 O O . GLU A 1 83 ? -1.525 -1.006 1.351 1.00 97.75 83 GLU A O 1
ATOM 616 N N . MET A 1 84 ? -1.474 -2.414 -0.398 1.00 98.12 84 MET A N 1
ATOM 617 C CA . MET A 1 84 ? -2.849 -2.886 -0.195 1.00 98.12 84 MET A CA 1
ATOM 618 C C . MET A 1 84 ? -2.987 -3.645 1.128 1.00 98.12 84 MET A C 1
ATOM 620 O O . MET A 1 84 ? -3.972 -3.460 1.843 1.00 98.12 84 MET A O 1
ATOM 624 N N . VAL A 1 85 ? -1.972 -4.424 1.517 1.00 97.50 85 VAL A N 1
ATOM 625 C CA . VAL A 1 85 ? -1.927 -5.082 2.832 1.00 97.50 85 VAL A CA 1
ATOM 626 C C . VAL A 1 85 ? -1.857 -4.061 3.972 1.00 97.50 85 VAL A C 1
ATOM 628 O O . VAL A 1 85 ? -2.504 -4.251 5.003 1.00 97.50 85 VAL A O 1
ATOM 631 N N . ALA A 1 86 ? -1.126 -2.955 3.809 1.00 97.38 86 ALA A N 1
ATOM 632 C CA . ALA A 1 86 ? -1.096 -1.889 4.810 1.00 97.38 86 ALA A CA 1
ATOM 633 C C . ALA A 1 86 ? -2.482 -1.246 5.007 1.00 97.38 86 ALA A C 1
ATOM 635 O O . ALA A 1 86 ? -2.905 -1.042 6.148 1.00 97.38 86 ALA A O 1
ATOM 636 N N . ILE A 1 87 ? -3.216 -0.992 3.917 1.00 97.75 87 ILE A N 1
ATOM 637 C CA . ILE A 1 87 ? -4.597 -0.485 3.970 1.00 97.75 87 ILE A CA 1
ATOM 638 C C . ILE A 1 87 ? -5.515 -1.506 4.647 1.00 97.75 87 ILE A C 1
ATOM 640 O O . ILE A 1 87 ? -6.250 -1.145 5.568 1.00 97.75 87 ILE A O 1
ATOM 644 N N . ALA A 1 88 ? -5.458 -2.775 4.236 1.00 98.00 88 ALA A N 1
ATOM 645 C CA . ALA A 1 88 ? -6.258 -3.855 4.811 1.00 98.00 88 ALA A CA 1
ATOM 646 C C . ALA A 1 88 ? -6.072 -3.940 6.336 1.00 98.00 88 ALA A C 1
ATOM 648 O O . ALA A 1 88 ? -7.031 -3.810 7.102 1.00 98.00 88 ALA A O 1
ATOM 649 N N . ASN A 1 89 ? -4.817 -4.012 6.790 1.00 96.94 89 ASN 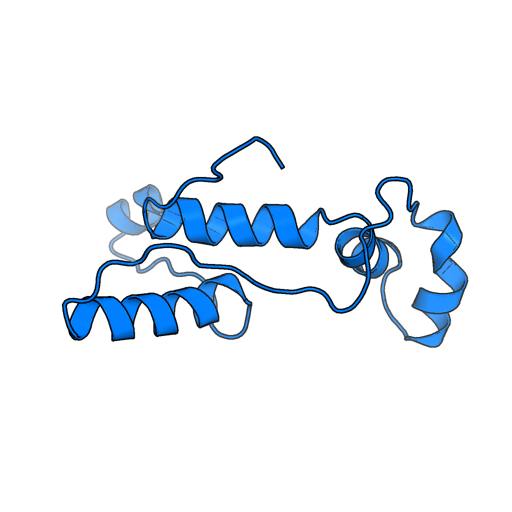A N 1
ATOM 650 C CA . ASN A 1 89 ? -4.465 -4.098 8.209 1.00 96.94 89 ASN A CA 1
ATOM 651 C C . ASN A 1 89 ? -4.902 -2.873 9.031 1.00 96.94 89 ASN A C 1
ATOM 653 O O . ASN A 1 89 ? -5.157 -2.999 10.228 1.00 96.94 89 ASN A O 1
ATOM 657 N N . ALA A 1 90 ? -4.983 -1.689 8.420 1.00 96.69 90 ALA A N 1
ATOM 658 C CA . ALA A 1 90 ? -5.396 -0.463 9.101 1.00 96.69 90 ALA A CA 1
AT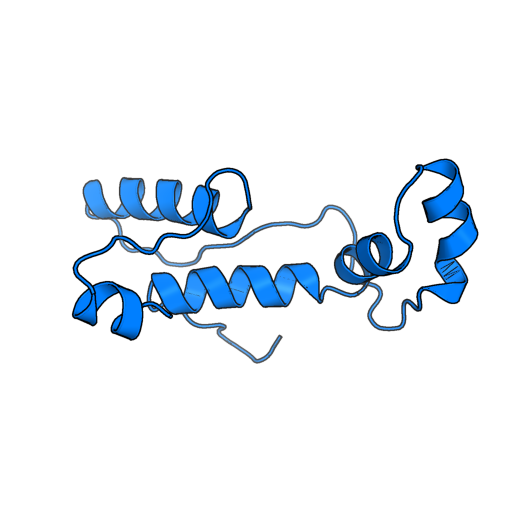OM 659 C C . ALA A 1 90 ? -6.921 -0.247 9.121 1.00 96.69 90 ALA A C 1
ATOM 661 O O . ALA A 1 90 ? -7.419 0.545 9.923 1.00 96.69 90 ALA A O 1
ATOM 662 N N . THR A 1 91 ? -7.671 -0.913 8.240 1.00 97.06 91 THR A N 1
ATOM 663 C CA . THR A 1 91 ? -9.090 -0.597 7.989 1.00 97.06 91 THR A CA 1
ATOM 664 C C . THR A 1 91 ? -10.049 -1.744 8.271 1.00 97.06 91 THR A C 1
ATOM 666 O O . THR A 1 91 ? -11.239 -1.479 8.457 1.00 97.06 91 THR A O 1
ATOM 669 N N . GLY A 1 92 ? -9.548 -2.981 8.303 1.00 97.25 92 GLY A N 1
ATOM 670 C CA . GLY A 1 92 ? -10.355 -4.199 8.354 1.00 97.25 92 GLY A CA 1
ATOM 671 C C . GLY A 1 92 ? -10.922 -4.628 6.997 1.00 97.25 92 GLY A C 1
ATOM 672 O O . GLY A 1 92 ? -11.646 -5.617 6.942 1.00 97.25 92 GLY A O 1
ATOM 673 N N . LEU A 1 93 ? -10.614 -3.907 5.911 1.00 97.94 93 LEU A N 1
ATOM 674 C CA . LEU A 1 93 ? -10.889 -4.379 4.553 1.00 97.94 93 LEU A CA 1
ATOM 675 C C . LEU A 1 93 ? -9.997 -5.584 4.235 1.00 97.94 93 LEU A C 1
ATOM 677 O O . LEU A 1 93 ? -8.901 -5.711 4.780 1.00 97.94 93 LEU A O 1
ATOM 681 N N . VAL A 1 94 ? -10.453 -6.454 3.338 1.00 97.75 94 VAL A N 1
ATOM 682 C CA . VAL A 1 94 ? -9.732 -7.669 2.939 1.00 97.75 94 VAL A CA 1
ATOM 683 C C . VAL A 1 94 ? -9.677 -7.780 1.418 1.00 97.75 94 VAL A C 1
ATOM 685 O O . VAL A 1 94 ? -10.581 -7.275 0.747 1.00 97.75 94 VAL A O 1
ATOM 688 N N . PRO A 1 95 ? -8.640 -8.423 0.855 1.00 97.62 95 PRO A N 1
ATOM 689 C CA . PRO A 1 95 ? -8.677 -8.814 -0.544 1.00 97.62 95 PRO A CA 1
ATOM 690 C C . PRO A 1 95 ? -9.774 -9.868 -0.740 1.00 97.62 95 PRO A C 1
ATOM 692 O O . PRO A 1 95 ? -9.877 -10.812 0.042 1.00 97.62 95 PRO A O 1
ATOM 695 N N . ASP A 1 96 ? -10.591 -9.697 -1.776 1.00 97.50 96 ASP A N 1
ATOM 696 C CA . ASP A 1 96 ? -11.681 -10.631 -2.094 1.00 97.50 96 ASP A CA 1
ATOM 697 C C . ASP A 1 96 ? -11.142 -12.004 -2.539 1.00 97.50 96 ASP A C 1
ATOM 699 O O . ASP A 1 96 ? -11.688 -13.053 -2.205 1.00 97.50 96 ASP A O 1
ATOM 703 N N . VAL A 1 97 ? -9.996 -11.999 -3.227 1.00 97.44 97 VAL A N 1
ATOM 704 C CA . VAL A 1 97 ? -9.224 -13.186 -3.617 1.00 97.44 97 VAL A CA 1
ATOM 705 C C . VAL A 1 97 ? -7.730 -12.946 -3.373 1.00 97.44 97 VAL A C 1
ATOM 707 O O . VAL A 1 97 ? -7.308 -11.787 -3.362 1.00 97.44 97 VAL A O 1
ATOM 710 N N . PRO A 1 98 ? -6.905 -13.996 -3.190 1.00 96.06 98 PRO A N 1
ATOM 711 C CA . PRO A 1 98 ? -5.451 -13.849 -3.177 1.00 96.06 98 PRO A CA 1
ATOM 712 C C . PRO A 1 98 ? -4.955 -13.118 -4.433 1.00 96.06 98 PRO A C 1
ATOM 714 O O . PRO A 1 98 ? -5.369 -13.459 -5.543 1.00 96.06 9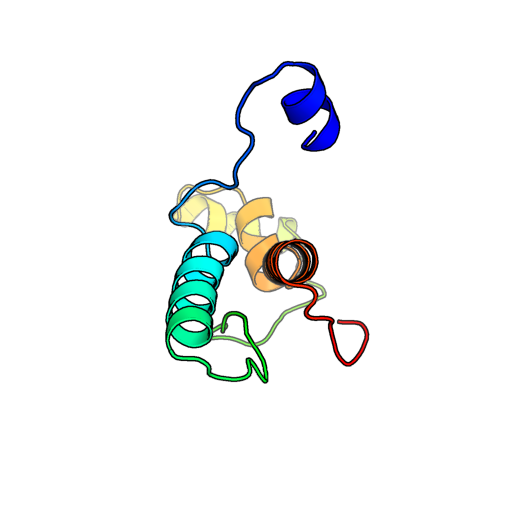8 PRO A O 1
ATOM 717 N N . GLY A 1 99 ? -4.123 -12.096 -4.219 1.00 88.06 99 GLY A N 1
ATOM 718 C CA . GLY A 1 99 ? -3.533 -11.266 -5.274 1.00 88.06 99 GLY A CA 1
ATOM 719 C C . GLY A 1 99 ? -2.267 -11.846 -5.882 1.00 88.06 99 GLY A C 1
ATOM 720 O O . GLY A 1 99 ? -1.710 -12.805 -5.300 1.00 88.06 99 GLY A O 1
#

Secondary structure (DSSP, 8-state):
-HHHHHHTT----PPTTSHHHHHHHHHHHHHHTT----------SS---TT--HHHHHHHHHHTTS-HHHHHHHHHSHHHHHHHHHHHHHH----SS--

Radius of gyration: 16.86 Å; chains: 1; bounding box: 42×25×44 Å

Sequence (99 aa):
LKDEARKAGVVYTGAAGDEPACTLEIIGFAKSLGFTIVAAGKGKNNPLKIDAMPADYEKEASERNMNARMLVEFVDGSKTAIEMVAIANATGLVPDVPG

Foldseek 3Di:
DCVVCVVVVHDDDDDPDDFLNVQVVVVVVCVVVVHDDPDTADDDPDDADLPDDLVVCVVVCVVVVHRSVVVNCVRNCVVRVVSVVSNCVVPVDDDPDDD